Protein AF-A0A842YCQ8-F1 (afdb_monomer)

Mean predicted aligned error: 15.1 Å

Sequence (128 aa):
AYSNLGVDILLITNQKLTVYKIAERLAKPVERVLEVVTWCANKGIVDVECPDVQDHEQKELIEMPLFEGKIDKVKKQHQAVLELCDGTRSLQQIANVLGIPYFEALQCTIPYRGKTLQFIRTVKITRG

Nearest PDB structures (foldseek):
  7t3a-assembly1_B  TM=6.287E-01  e=2.497E-01  Homo sapiens
  5ffx-assembly1_A  TM=8.622E-01  e=2.315E+00  Staphylococcus aureus
  3qpt-assembly1_A-2  TM=7.226E-01  e=2.611E+00  Salmonella enterica subsp. enterica serovar Typhimurium
  8rdn-assembly2_D  TM=6.806E-01  e=1.713E+00  Xenorhabdus doucetiae FRM16 = DSM 17909
  2dbb-assembly1_B  TM=2.934E-01  e=8.974E-02  Pyrococcus horikoshii OT3

Secondary structure (DSSP, 8-state):
--HHHHHHHHHH--TT--HHHHHHHHT--HHHHHHHHHHHHHTTS-----TTTS-----EEEEEEEE-S-GGGS-HHHHHHHHT-BSSS-HHHHHHHHT--HHHHHHHHGGGBTTTEEEEEEEE----

Structure (mmCIF, N/CA/C/O backbone):
data_AF-A0A842YCQ8-F1
#
_entry.id   AF-A0A842YCQ8-F1
#
loop_
_atom_site.group_PDB
_atom_site.id
_atom_site.type_symbol
_atom_site.label_atom_id
_atom_site.label_alt_id
_atom_site.label_comp_id
_atom_site.label_asym_id
_atom_site.label_entity_id
_atom_site.label_seq_id
_atom_site.pdbx_PDB_ins_code
_atom_site.Cartn_x
_atom_site.Cartn_y
_atom_site.Cartn_z
_atom_site.occupancy
_atom_site.B_iso_or_equiv
_atom_site.auth_seq_id
_atom_site.auth_comp_id
_atom_site.auth_asym_id
_atom_site.auth_atom_id
_atom_site.pdbx_PDB_model_num
ATOM 1 N N . ALA A 1 1 ? 18.933 -6.347 -44.721 1.00 47.50 1 ALA A N 1
ATOM 2 C CA . ALA A 1 1 ? 19.961 -7.355 -44.388 1.00 47.50 1 ALA A CA 1
ATOM 3 C C . ALA A 1 1 ? 20.473 -7.083 -42.974 1.00 47.50 1 ALA A C 1
ATOM 5 O O . ALA A 1 1 ? 21.235 -6.147 -42.779 1.00 47.50 1 ALA A O 1
ATOM 6 N N . TYR A 1 2 ? 19.978 -7.834 -41.987 1.00 52.59 2 TYR A N 1
ATOM 7 C CA . TYR A 1 2 ? 20.338 -7.697 -40.564 1.00 52.59 2 TYR A CA 1
ATOM 8 C C . TYR A 1 2 ? 21.387 -8.733 -40.114 1.00 52.59 2 TYR A C 1
ATOM 10 O O . TYR A 1 2 ? 21.700 -8.806 -38.932 1.00 52.59 2 TYR A O 1
ATOM 18 N N . SER A 1 3 ? 21.925 -9.540 -41.042 1.00 56.62 3 SER A N 1
ATOM 19 C CA . SER A 1 3 ? 22.667 -10.771 -40.726 1.00 56.62 3 SER A CA 1
ATOM 20 C C . SER A 1 3 ? 23.901 -10.533 -39.865 1.00 56.62 3 SER A C 1
ATOM 22 O O . SER A 1 3 ? 24.104 -11.260 -38.904 1.00 56.62 3 SER A O 1
ATOM 24 N N . ASN A 1 4 ? 24.695 -9.502 -40.163 1.00 62.16 4 ASN A N 1
ATOM 25 C CA . ASN A 1 4 ? 25.957 -9.293 -39.450 1.00 62.16 4 ASN A CA 1
ATOM 26 C C . ASN A 1 4 ? 25.713 -8.596 -38.106 1.00 62.16 4 ASN A C 1
ATOM 28 O O . ASN A 1 4 ? 26.187 -9.062 -37.082 1.00 62.16 4 ASN A O 1
ATOM 32 N N . LEU A 1 5 ? 24.865 -7.559 -38.086 1.00 64.62 5 LEU A N 1
ATOM 33 C CA . LEU A 1 5 ? 24.552 -6.819 -36.861 1.00 64.62 5 LEU A CA 1
ATOM 34 C C . LEU A 1 5 ? 23.832 -7.687 -35.817 1.00 64.62 5 LEU A C 1
ATOM 36 O O . LEU A 1 5 ? 24.121 -7.573 -34.632 1.00 64.62 5 LEU A O 1
ATOM 40 N N . GLY A 1 6 ? 22.914 -8.558 -36.249 1.00 60.94 6 GLY A N 1
ATOM 41 C CA . GLY A 1 6 ? 22.244 -9.497 -35.350 1.00 60.94 6 GLY A CA 1
ATOM 42 C C . GLY A 1 6 ? 23.225 -10.476 -34.709 1.00 60.94 6 GLY A C 1
ATOM 43 O O . GLY A 1 6 ? 23.181 -10.673 -33.501 1.00 60.94 6 GLY A O 1
ATOM 44 N N . VAL A 1 7 ? 24.154 -11.033 -35.493 1.00 60.19 7 VAL A N 1
ATOM 45 C CA . VAL A 1 7 ? 25.193 -11.944 -34.985 1.00 60.19 7 VAL A CA 1
ATOM 46 C C . VAL A 1 7 ? 26.150 -11.220 -34.035 1.00 60.19 7 VAL A C 1
ATOM 48 O O . VAL A 1 7 ? 26.434 -11.740 -32.960 1.00 60.19 7 VAL A O 1
ATOM 51 N N . ASP A 1 8 ? 26.579 -10.003 -34.368 1.00 62.47 8 ASP A N 1
ATOM 52 C CA . ASP A 1 8 ? 27.476 -9.209 -33.520 1.00 62.47 8 ASP A CA 1
ATOM 53 C C . ASP A 1 8 ? 26.826 -8.855 -32.170 1.00 62.47 8 ASP A C 1
ATOM 55 O O . ASP A 1 8 ? 27.474 -8.908 -31.122 1.00 62.47 8 ASP A O 1
ATOM 59 N N . ILE A 1 9 ? 25.523 -8.552 -32.173 1.00 64.19 9 ILE A N 1
ATOM 60 C CA . ILE A 1 9 ? 24.747 -8.332 -30.947 1.00 64.19 9 ILE A CA 1
ATOM 61 C C . ILE A 1 9 ? 24.679 -9.623 -30.132 1.00 64.19 9 ILE A C 1
ATOM 63 O O . ILE A 1 9 ? 24.975 -9.590 -28.939 1.00 64.19 9 ILE A O 1
ATOM 67 N N . LEU A 1 10 ? 24.362 -10.765 -30.747 1.00 64.12 10 LEU A N 1
ATOM 68 C CA . LEU A 1 10 ? 24.293 -12.055 -30.047 1.00 64.12 10 LEU A CA 1
ATOM 69 C C . LEU A 1 10 ? 25.635 -12.468 -29.424 1.00 64.12 10 LEU A C 1
ATOM 71 O O . LEU A 1 10 ? 25.650 -13.001 -28.320 1.00 64.12 10 LEU A O 1
ATOM 75 N N . LEU A 1 11 ? 26.759 -12.180 -30.087 1.00 60.72 11 LEU A N 1
ATOM 76 C CA . LEU A 1 11 ? 28.100 -12.499 -29.583 1.00 60.72 11 LEU A CA 1
ATOM 77 C C . LEU A 1 11 ? 28.530 -11.622 -28.398 1.00 60.72 11 LEU A C 1
ATOM 79 O O . LEU A 1 11 ? 29.356 -12.043 -27.588 1.00 60.72 11 LEU A O 1
ATOM 83 N N . ILE A 1 12 ? 27.993 -10.404 -28.294 1.00 64.94 12 ILE A N 1
ATOM 84 C CA . ILE A 1 12 ? 28.343 -9.453 -27.230 1.00 64.94 12 ILE A CA 1
ATOM 85 C C . ILE A 1 12 ? 27.328 -9.480 -26.084 1.00 64.94 12 ILE A C 1
ATOM 87 O O . ILE A 1 12 ? 27.685 -9.130 -24.959 1.00 64.94 12 ILE A O 1
ATOM 91 N N . THR A 1 13 ? 26.089 -9.908 -26.334 1.00 63.78 13 THR A N 1
ATOM 92 C CA . THR A 1 13 ? 25.011 -9.918 -25.338 1.00 63.78 13 THR A CA 1
ATOM 93 C C . THR A 1 13 ? 25.308 -10.936 -24.239 1.00 63.78 13 THR A C 1
ATOM 95 O O . THR A 1 13 ? 25.055 -12.129 -24.354 1.00 63.78 13 THR A O 1
ATOM 98 N N . ASN A 1 14 ? 25.861 -10.437 -23.140 1.00 58.22 14 ASN A N 1
ATOM 99 C CA . ASN A 1 14 ? 25.951 -11.120 -21.858 1.00 58.22 14 ASN A CA 1
ATOM 100 C C . ASN A 1 14 ? 24.935 -10.454 -20.918 1.00 58.22 14 ASN A C 1
ATOM 102 O O . ASN A 1 14 ? 24.703 -9.250 -21.048 1.00 58.22 14 ASN A O 1
ATOM 106 N N . GLN A 1 15 ? 24.403 -11.188 -19.936 1.00 53.25 15 GLN A N 1
ATOM 107 C CA . GLN A 1 15 ? 23.360 -10.784 -18.970 1.00 53.25 15 GLN A CA 1
ATOM 108 C C . GLN A 1 15 ? 23.644 -9.487 -18.171 1.00 53.25 15 GLN A C 1
ATOM 110 O O . GLN A 1 15 ? 22.869 -9.106 -17.304 1.00 53.25 15 GLN A O 1
ATOM 115 N N . LYS A 1 16 ? 24.770 -8.803 -18.409 1.00 57.97 16 LYS A N 1
ATOM 116 C CA . LYS A 1 16 ? 25.205 -7.581 -17.713 1.00 57.97 16 LYS A CA 1
ATOM 117 C C . LYS A 1 16 ? 25.367 -6.357 -18.621 1.00 57.97 16 LYS A C 1
ATOM 119 O O . LYS A 1 16 ? 25.805 -5.308 -18.140 1.00 57.97 16 LYS A O 1
ATOM 124 N N . LEU A 1 17 ? 25.111 -6.472 -19.925 1.00 65.25 17 LEU A N 1
ATOM 125 C CA . LEU A 1 17 ? 25.284 -5.359 -20.861 1.00 65.25 17 LEU A CA 1
ATOM 126 C C . LEU A 1 17 ? 23.938 -4.757 -21.250 1.00 65.25 17 LEU A C 1
ATOM 128 O O . LEU A 1 17 ? 23.076 -5.425 -21.803 1.00 65.25 17 LEU A O 1
ATOM 132 N N . THR A 1 18 ? 23.798 -3.463 -20.984 1.00 69.31 18 THR A N 1
ATOM 133 C CA . THR A 1 18 ? 22.654 -2.669 -21.426 1.00 69.31 18 THR A CA 1
ATOM 134 C C . THR A 1 18 ? 22.751 -2.370 -22.923 1.00 69.31 18 THR A C 1
ATOM 136 O O . THR A 1 18 ? 23.849 -2.331 -23.485 1.00 69.31 18 THR A O 1
ATOM 139 N N . VAL A 1 19 ? 21.610 -2.077 -23.557 1.00 71.19 19 VAL A N 1
ATOM 140 C CA . VAL A 1 19 ? 21.516 -1.700 -24.985 1.00 71.19 19 VAL A CA 1
ATOM 141 C C . VAL A 1 19 ? 22.513 -0.590 -25.351 1.00 71.19 19 VAL A C 1
ATOM 143 O O . VAL A 1 19 ? 23.191 -0.673 -26.372 1.00 71.19 19 VAL A O 1
ATOM 146 N N . TYR A 1 20 ? 22.697 0.396 -24.469 1.00 74.50 20 TYR A N 1
ATOM 147 C CA . TYR A 1 20 ? 23.657 1.491 -24.644 1.00 74.50 20 TYR A CA 1
ATOM 148 C C . TYR A 1 20 ? 25.116 1.017 -24.719 1.00 74.50 20 TYR A C 1
ATOM 150 O O . TYR A 1 20 ? 25.863 1.457 -25.590 1.00 74.50 20 TYR A O 1
ATOM 158 N N . LYS A 1 21 ? 25.522 0.076 -23.855 1.00 73.88 21 LYS A N 1
ATOM 159 C CA . LYS A 1 21 ? 26.883 -0.492 -23.865 1.00 73.88 21 LYS A CA 1
ATOM 160 C C . LYS A 1 21 ? 27.124 -1.382 -25.084 1.00 73.88 21 LYS A C 1
ATOM 162 O O . LYS A 1 21 ? 28.253 -1.481 -25.559 1.00 73.88 21 LYS A O 1
ATOM 167 N N . ILE A 1 22 ? 26.081 -2.043 -25.585 1.00 75.12 22 ILE A N 1
ATOM 168 C CA . ILE A 1 22 ? 26.149 -2.829 -26.823 1.00 75.12 22 ILE A CA 1
ATOM 169 C C . ILE A 1 22 ? 26.334 -1.888 -28.021 1.00 75.12 22 ILE A C 1
ATOM 171 O O . ILE A 1 22 ? 27.224 -2.115 -28.838 1.00 75.12 22 ILE A O 1
ATOM 175 N N . ALA A 1 23 ? 25.566 -0.798 -28.090 1.00 78.00 23 ALA A N 1
ATOM 176 C CA . ALA A 1 23 ? 25.694 0.221 -29.132 1.00 78.00 23 ALA A CA 1
ATOM 177 C C . ALA A 1 23 ? 27.078 0.884 -29.154 1.00 78.00 23 ALA A C 1
ATOM 179 O O . ALA A 1 23 ? 27.674 1.019 -30.225 1.00 78.00 23 ALA A O 1
ATOM 180 N N . GLU A 1 24 ? 27.624 1.199 -27.977 1.00 77.50 24 GLU A N 1
ATOM 181 C CA . GLU A 1 24 ? 28.982 1.726 -27.819 1.00 77.50 24 GLU A CA 1
ATOM 182 C C . GLU A 1 24 ? 30.040 0.744 -28.347 1.00 77.50 24 GLU A C 1
ATOM 184 O O . GLU A 1 24 ? 30.887 1.118 -29.157 1.00 77.50 24 GLU A O 1
ATOM 189 N N . ARG A 1 25 ? 29.960 -0.538 -27.965 1.00 79.31 25 ARG A N 1
ATOM 190 C CA . ARG A 1 25 ? 30.920 -1.569 -28.406 1.00 79.31 25 ARG A CA 1
ATOM 191 C C . ARG A 1 25 ? 30.836 -1.890 -29.892 1.00 79.31 25 ARG A C 1
ATOM 193 O O . ARG A 1 25 ? 31.853 -2.202 -30.503 1.00 79.31 25 ARG A O 1
ATOM 200 N N . LEU A 1 26 ? 29.636 -1.835 -30.460 1.00 77.69 26 LEU A N 1
ATOM 201 C CA . LEU A 1 26 ? 29.407 -2.087 -31.881 1.00 77.69 26 LEU A CA 1
ATOM 202 C C . LEU A 1 26 ? 29.629 -0.841 -32.748 1.00 77.69 26 LEU A C 1
ATOM 204 O O . LEU A 1 26 ? 29.555 -0.940 -33.977 1.00 77.69 26 LEU A O 1
ATOM 208 N N . ALA A 1 27 ? 29.885 0.319 -32.129 1.00 80.00 27 ALA A N 1
ATOM 209 C CA . ALA A 1 27 ? 29.950 1.619 -32.789 1.00 80.00 27 ALA A CA 1
ATOM 210 C C . ALA A 1 27 ? 28.743 1.844 -33.723 1.00 80.00 27 ALA A C 1
ATOM 212 O O . ALA A 1 27 ? 28.888 2.213 -34.894 1.00 80.00 27 ALA A O 1
ATOM 213 N N . LYS A 1 28 ? 27.535 1.549 -33.221 1.00 81.25 28 LYS A N 1
ATOM 214 C CA . LYS A 1 28 ? 26.266 1.692 -33.954 1.00 81.25 28 LYS A CA 1
ATOM 215 C C . LYS A 1 28 ? 25.313 2.650 -33.237 1.00 81.25 28 LYS A C 1
ATOM 217 O O . LYS A 1 28 ? 25.404 2.786 -32.021 1.00 81.25 28 LYS A O 1
ATOM 222 N N . PRO A 1 29 ? 24.368 3.270 -33.971 1.00 81.88 29 PRO A N 1
ATOM 223 C CA . PRO A 1 29 ? 23.290 4.043 -33.360 1.00 81.88 29 PRO A CA 1
ATOM 224 C C . PRO A 1 29 ? 22.473 3.189 -32.388 1.00 81.88 29 PRO A C 1
ATOM 226 O O . PRO A 1 29 ? 22.179 2.025 -32.683 1.00 81.88 29 PRO A O 1
ATOM 229 N N . VAL A 1 30 ? 22.101 3.778 -31.251 1.00 76.69 30 VAL A N 1
ATOM 230 C CA . VAL A 1 30 ? 21.365 3.098 -30.175 1.00 76.69 30 VAL A CA 1
ATOM 231 C C . VAL A 1 30 ? 20.019 2.600 -30.682 1.00 76.69 30 VAL A C 1
ATOM 233 O O . VAL A 1 30 ? 19.660 1.461 -30.409 1.00 76.69 30 VAL A O 1
ATOM 236 N N . GLU A 1 31 ? 19.329 3.400 -31.490 1.00 77.44 31 GLU A N 1
ATOM 237 C CA . GLU A 1 31 ? 18.020 3.089 -32.070 1.00 77.44 31 GLU A CA 1
ATOM 238 C C . GLU A 1 31 ? 18.0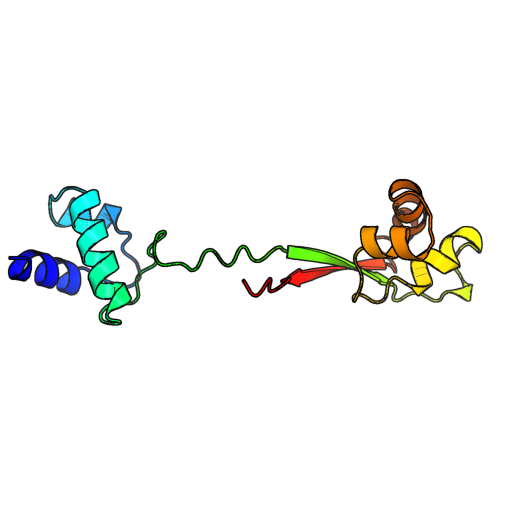88 1.803 -32.899 1.00 77.44 31 GLU A C 1
ATOM 240 O O . GLU A 1 31 ? 17.246 0.917 -32.789 1.00 77.44 31 GLU A O 1
ATOM 245 N N . ARG A 1 32 ? 19.168 1.650 -33.673 1.00 77.06 32 ARG A N 1
ATOM 246 C CA . ARG A 1 32 ? 19.376 0.487 -34.536 1.00 77.06 32 ARG A CA 1
ATOM 247 C C . ARG A 1 32 ? 19.742 -0.772 -33.753 1.00 77.06 32 ARG A C 1
ATOM 249 O O . ARG A 1 32 ? 19.424 -1.875 -34.189 1.00 77.06 32 ARG A O 1
ATOM 256 N N . VAL A 1 33 ? 20.440 -0.627 -32.629 1.00 78.75 33 VAL A N 1
ATOM 257 C CA . VAL A 1 33 ? 20.721 -1.752 -31.725 1.00 78.75 33 VAL A CA 1
ATOM 258 C C . VAL A 1 33 ? 19.462 -2.147 -30.966 1.00 78.75 33 VAL A C 1
ATOM 260 O O . VAL A 1 33 ? 19.191 -3.337 -30.841 1.00 78.75 33 VAL A O 1
ATOM 263 N N . LEU A 1 34 ? 18.672 -1.167 -30.533 1.00 79.38 34 LEU A N 1
ATOM 264 C CA . LEU A 1 34 ? 17.399 -1.368 -29.855 1.00 79.38 34 LEU A CA 1
ATOM 265 C C . LEU A 1 34 ? 16.433 -2.165 -30.738 1.00 79.38 34 LEU A C 1
ATOM 267 O O . LEU A 1 34 ? 16.015 -3.236 -30.320 1.00 79.38 34 LEU A O 1
ATOM 271 N N . GLU A 1 35 ? 16.204 -1.759 -31.991 1.00 80.00 35 GLU A N 1
ATOM 272 C CA . GLU A 1 35 ? 15.360 -2.507 -32.942 1.00 80.00 35 GLU A CA 1
ATOM 273 C C . GLU A 1 35 ? 15.746 -3.993 -33.060 1.00 80.00 35 GLU A C 1
ATOM 275 O O . GLU A 1 35 ? 14.885 -4.878 -33.082 1.00 80.00 35 GLU A O 1
ATOM 280 N N . VAL A 1 36 ? 17.048 -4.283 -33.133 1.00 77.62 36 VAL A N 1
ATOM 281 C CA . VAL A 1 36 ? 17.548 -5.654 -33.303 1.00 77.62 36 VAL A CA 1
ATOM 282 C C . VAL A 1 36 ? 17.455 -6.450 -32.003 1.00 77.62 36 VAL A C 1
ATOM 284 O O . VAL A 1 36 ? 17.054 -7.611 -32.037 1.00 77.62 36 VAL A O 1
ATOM 287 N N . VAL A 1 37 ? 17.774 -5.843 -30.858 1.00 76.81 37 VAL A N 1
ATOM 288 C CA . VAL A 1 37 ? 17.628 -6.478 -29.538 1.00 76.81 37 VAL A CA 1
ATOM 289 C C . VAL A 1 37 ? 16.159 -6.782 -29.251 1.00 76.81 37 VAL A C 1
ATOM 291 O O . VAL A 1 37 ? 15.849 -7.905 -28.860 1.00 76.81 37 VAL A O 1
ATOM 294 N N . THR A 1 38 ? 15.253 -5.842 -29.524 1.00 74.06 38 THR A N 1
ATOM 295 C CA . THR A 1 38 ? 13.799 -6.023 -29.418 1.00 74.06 38 THR A CA 1
ATOM 296 C C . THR A 1 38 ? 13.322 -7.168 -30.311 1.00 74.06 38 THR A C 1
ATOM 298 O O . THR A 1 38 ? 12.567 -8.030 -29.864 1.00 74.06 38 THR A O 1
ATOM 301 N N . TRP A 1 39 ? 13.802 -7.249 -31.558 1.00 78.19 39 TRP A N 1
ATOM 302 C CA . TRP A 1 39 ? 13.483 -8.369 -32.449 1.00 78.19 39 TRP A CA 1
ATOM 303 C C . TRP A 1 39 ? 13.993 -9.716 -31.910 1.00 78.19 39 TRP A C 1
ATOM 305 O O . TRP A 1 39 ? 13.249 -10.699 -31.923 1.00 78.19 39 TRP A O 1
ATOM 315 N N . CYS A 1 40 ? 15.227 -9.770 -31.402 1.00 73.56 40 CYS A N 1
ATOM 316 C CA . CYS A 1 40 ? 15.807 -10.982 -30.817 1.00 73.56 40 CYS A CA 1
ATOM 317 C C . CYS A 1 40 ? 15.071 -11.420 -29.537 1.00 73.56 40 CYS A C 1
ATOM 319 O O . CYS A 1 40 ? 14.828 -12.617 -29.363 1.00 73.56 40 CYS A O 1
ATOM 321 N N . ALA A 1 41 ? 14.686 -10.474 -28.675 1.00 74.12 41 ALA A N 1
ATOM 322 C CA . ALA A 1 41 ? 13.920 -10.728 -27.454 1.00 74.12 41 ALA A CA 1
ATOM 323 C C . ALA A 1 41 ? 12.516 -11.262 -27.781 1.00 74.12 41 ALA A C 1
ATOM 325 O O . ALA A 1 41 ? 12.116 -12.306 -27.271 1.00 74.12 41 ALA A O 1
ATOM 326 N N . ASN A 1 42 ? 11.818 -10.644 -28.742 1.00 72.00 42 ASN A N 1
ATOM 327 C CA . ASN A 1 42 ? 10.504 -11.101 -29.218 1.00 72.00 42 ASN A CA 1
ATOM 328 C C . ASN A 1 42 ? 10.534 -12.501 -29.856 1.00 72.00 42 ASN A C 1
ATOM 330 O O . ASN A 1 42 ? 9.505 -13.167 -29.959 1.00 72.00 42 ASN A O 1
ATOM 334 N N . LYS A 1 43 ? 11.703 -12.956 -30.319 1.00 75.06 43 LYS A N 1
ATOM 335 C CA . LYS A 1 43 ? 11.917 -14.311 -30.847 1.00 75.06 43 LYS A CA 1
ATOM 336 C C . LYS A 1 43 ? 12.416 -15.303 -29.790 1.00 75.06 43 LYS A C 1
ATOM 338 O O . LYS A 1 43 ? 12.639 -16.460 -30.138 1.00 75.06 43 LYS A O 1
ATOM 343 N N . GLY A 1 44 ? 12.593 -14.872 -28.538 1.00 64.94 44 GLY A N 1
ATOM 344 C CA . GLY A 1 44 ? 13.118 -15.697 -27.447 1.00 64.94 44 GLY A CA 1
ATOM 345 C C . GLY A 1 44 ? 14.579 -16.117 -27.639 1.00 64.94 44 GLY A C 1
ATOM 346 O O . GLY A 1 44 ? 15.004 -17.120 -27.075 1.00 64.94 44 GLY A O 1
ATOM 347 N N . ILE A 1 45 ? 15.336 -15.394 -28.473 1.00 70.25 45 ILE A N 1
ATOM 348 C CA . ILE A 1 45 ? 16.738 -15.710 -28.795 1.00 70.25 45 ILE A CA 1
ATOM 349 C C . ILE A 1 45 ? 17.676 -15.141 -27.721 1.00 70.25 45 ILE A C 1
ATOM 351 O O . ILE A 1 45 ? 18.728 -15.716 -27.450 1.00 70.25 45 ILE A O 1
ATOM 355 N N . VAL A 1 46 ? 17.297 -14.018 -27.107 1.00 67.50 46 VAL A N 1
ATOM 356 C CA . VAL A 1 46 ? 18.047 -13.366 -26.028 1.00 67.50 46 VAL A CA 1
ATOM 357 C C . VAL A 1 46 ? 17.123 -13.002 -24.879 1.00 67.50 46 VAL A C 1
ATOM 359 O O . VAL A 1 46 ? 16.001 -12.556 -25.101 1.00 67.50 46 VAL A O 1
ATOM 362 N N . ASP A 1 47 ? 17.635 -13.156 -23.662 1.00 60.09 47 ASP A N 1
ATOM 363 C CA . ASP A 1 47 ? 17.026 -12.625 -22.448 1.00 60.09 47 ASP A CA 1
ATOM 364 C C . ASP A 1 47 ? 17.756 -11.326 -22.087 1.00 60.09 47 ASP A C 1
ATOM 366 O O . ASP A 1 47 ? 18.918 -11.337 -21.668 1.00 60.09 47 ASP A O 1
ATOM 370 N N . VAL A 1 48 ? 17.121 -10.195 -22.389 1.00 62.69 48 VAL A N 1
ATOM 371 C CA . VAL A 1 48 ? 17.685 -8.853 -22.213 1.00 62.69 48 VAL A CA 1
ATOM 372 C C . VAL A 1 48 ? 16.635 -7.986 -21.544 1.00 62.69 48 VAL A C 1
ATOM 374 O O . VAL A 1 48 ? 15.480 -7.971 -21.966 1.00 62.69 48 VAL A O 1
ATOM 377 N N . GLU A 1 49 ? 17.052 -7.206 -20.547 1.00 53.25 49 GLU A N 1
ATOM 378 C CA . GLU A 1 49 ? 16.237 -6.133 -19.979 1.00 53.25 49 GLU A CA 1
ATOM 379 C C . GLU A 1 49 ? 16.023 -5.039 -21.043 1.00 53.25 49 GLU A C 1
ATOM 381 O O . GLU A 1 49 ? 16.803 -4.092 -21.167 1.00 53.25 49 GLU A O 1
ATOM 386 N N . CYS A 1 50 ? 14.992 -5.209 -21.873 1.00 53.78 50 CYS A N 1
ATOM 387 C CA . CYS A 1 50 ? 14.580 -4.242 -22.883 1.00 53.78 50 CYS A CA 1
ATOM 388 C C . CYS A 1 50 ? 13.380 -3.436 -22.351 1.00 53.78 50 CYS A C 1
ATOM 390 O O . CYS A 1 50 ? 12.336 -4.035 -22.088 1.00 53.78 50 CYS A O 1
ATOM 392 N N . PRO A 1 51 ? 13.497 -2.101 -22.205 1.00 53.34 51 PRO A N 1
ATOM 393 C CA . PRO A 1 51 ? 12.418 -1.254 -21.692 1.00 53.34 51 PRO A CA 1
ATOM 394 C C . PRO A 1 51 ? 11.114 -1.351 -22.496 1.00 53.34 51 PRO A C 1
ATOM 396 O O . PRO A 1 51 ? 10.047 -1.198 -21.918 1.00 53.34 51 PRO A O 1
ATOM 399 N N . ASP A 1 52 ? 11.206 -1.639 -23.801 1.00 52.88 52 ASP A N 1
ATOM 400 C CA . ASP A 1 52 ? 10.066 -1.641 -24.731 1.00 52.88 52 ASP A CA 1
ATOM 401 C C . ASP A 1 52 ? 9.349 -3.001 -24.847 1.00 52.88 52 ASP A C 1
ATOM 403 O O . ASP A 1 52 ? 8.288 -3.086 -25.462 1.00 52.88 52 ASP A O 1
ATOM 407 N N . VAL A 1 53 ? 9.930 -4.075 -24.292 1.00 50.19 53 VAL A N 1
ATOM 408 C CA . VAL A 1 53 ? 9.356 -5.444 -24.292 1.00 50.19 53 VAL A CA 1
ATOM 409 C C . VAL A 1 53 ? 8.917 -5.866 -22.890 1.00 50.19 53 VAL A C 1
ATOM 411 O O . VAL A 1 53 ? 8.258 -6.888 -22.716 1.00 50.19 53 VAL A O 1
ATOM 414 N N . GLN A 1 54 ? 9.248 -5.078 -21.865 1.00 49.12 54 GLN A N 1
ATOM 415 C CA . GLN A 1 54 ? 8.609 -5.246 -20.573 1.00 49.12 54 GLN A CA 1
ATOM 416 C C . GLN A 1 54 ? 7.151 -4.846 -20.735 1.00 49.12 54 GLN A C 1
ATOM 418 O O . GLN A 1 54 ? 6.854 -3.669 -20.924 1.00 49.12 54 GLN A O 1
ATOM 423 N N . ASP A 1 55 ? 6.257 -5.836 -20.658 1.00 44.38 55 ASP A N 1
ATOM 424 C CA . ASP A 1 55 ? 4.846 -5.610 -20.388 1.00 44.38 55 ASP A CA 1
ATOM 425 C C . ASP A 1 55 ? 4.754 -4.504 -19.337 1.00 44.38 55 ASP A C 1
ATOM 427 O O . ASP A 1 55 ? 5.084 -4.699 -18.161 1.00 44.38 55 ASP A O 1
ATOM 431 N N . HIS A 1 56 ? 4.298 -3.324 -19.753 1.00 46.72 56 HIS A N 1
ATOM 432 C CA . HIS A 1 56 ? 3.790 -2.318 -18.841 1.00 46.72 56 HIS A CA 1
ATOM 433 C C . HIS A 1 56 ? 2.458 -2.824 -18.270 1.00 46.72 56 HIS A C 1
ATOM 435 O O . HIS A 1 56 ? 1.460 -2.104 -18.283 1.00 46.72 56 HIS A O 1
ATOM 441 N N . GLU A 1 57 ? 2.417 -4.048 -17.732 1.00 49.91 57 GLU A N 1
ATOM 442 C CA . GLU A 1 57 ? 1.522 -4.323 -16.628 1.00 49.91 57 GLU A CA 1
ATOM 443 C C . GLU A 1 57 ? 1.943 -3.323 -15.555 1.00 49.91 57 GLU A C 1
ATOM 445 O O . GLU A 1 57 ? 2.885 -3.546 -14.791 1.00 49.91 57 GLU A O 1
ATOM 450 N N . GLN A 1 58 ? 1.296 -2.157 -15.563 1.00 50.19 58 GLN A N 1
ATOM 451 C CA . GLN A 1 58 ? 1.335 -1.202 -14.477 1.00 50.19 58 GLN A CA 1
ATOM 452 C C . GLN A 1 58 ? 0.800 -1.961 -13.268 1.00 50.19 58 GLN A C 1
ATOM 454 O O . GLN A 1 58 ? -0.401 -2.004 -13.009 1.00 50.19 58 GLN A O 1
ATOM 459 N N . LYS A 1 59 ? 1.707 -2.650 -12.575 1.00 54.62 59 LYS A N 1
ATOM 460 C CA . LYS A 1 59 ? 1.454 -3.335 -11.320 1.00 54.62 59 LYS A CA 1
ATOM 461 C C . LYS A 1 59 ? 1.172 -2.237 -10.317 1.00 54.62 59 LYS A C 1
ATOM 463 O O . LYS A 1 59 ? 2.077 -1.711 -9.673 1.00 54.62 59 LYS A O 1
ATOM 468 N N . GLU A 1 60 ? -0.091 -1.840 -10.259 1.00 64.00 60 GLU A N 1
ATOM 469 C CA . GLU A 1 60 ? -0.575 -0.846 -9.324 1.00 64.00 60 GLU A CA 1
ATOM 470 C C . GLU A 1 60 ? -0.432 -1.467 -7.929 1.00 64.00 60 GLU A C 1
ATOM 472 O O . GLU A 1 60 ? -1.141 -2.405 -7.554 1.00 64.00 60 GLU A O 1
ATOM 477 N N . LEU A 1 61 ? 0.591 -1.021 -7.199 1.00 70.88 61 LEU A N 1
ATOM 478 C CA . LEU A 1 61 ? 0.828 -1.428 -5.821 1.00 70.88 61 LEU A CA 1
ATOM 479 C C . LEU A 1 61 ? -0.193 -0.704 -4.950 1.00 70.88 61 LEU A C 1
ATOM 481 O O . LEU A 1 61 ? -0.100 0.507 -4.756 1.00 70.88 61 LEU A O 1
ATOM 485 N N . ILE A 1 62 ? -1.162 -1.447 -4.424 1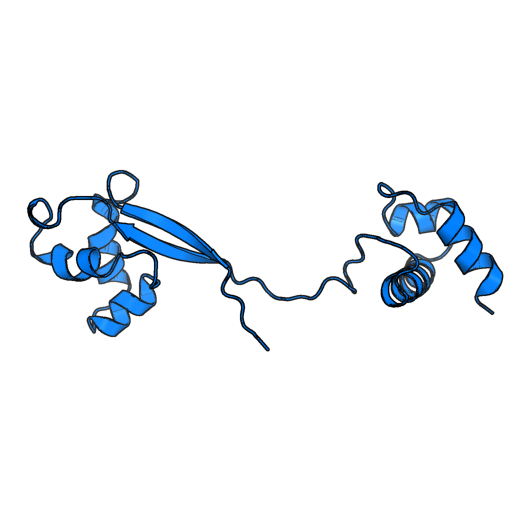.00 82.25 62 ILE A N 1
ATOM 486 C CA . ILE A 1 62 ? -2.187 -0.905 -3.536 1.00 82.25 62 ILE A CA 1
ATOM 487 C C . ILE A 1 62 ? -1.858 -1.299 -2.103 1.00 82.25 62 ILE A C 1
ATOM 489 O O . ILE A 1 62 ? -1.551 -2.455 -1.811 1.00 82.25 62 ILE A O 1
ATOM 493 N N . GLU A 1 63 ? -1.928 -0.321 -1.204 1.00 87.12 63 GLU A N 1
ATOM 494 C CA . GLU A 1 63 ? -1.793 -0.542 0.231 1.00 87.12 63 GLU A CA 1
ATOM 495 C C . GLU A 1 63 ? -3.159 -0.888 0.845 1.00 87.12 63 GLU A C 1
ATOM 497 O O . GLU A 1 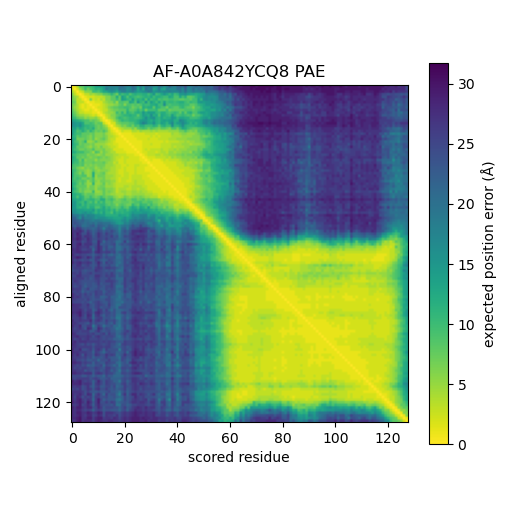63 ? -4.105 -0.095 0.786 1.00 87.12 63 GLU A O 1
ATOM 502 N N . MET A 1 64 ? -3.247 -2.071 1.454 1.00 92.12 64 MET A N 1
ATOM 503 C CA . MET A 1 64 ? -4.433 -2.560 2.155 1.00 92.12 64 MET A CA 1
ATOM 504 C C . MET A 1 64 ? -4.175 -2.572 3.669 1.00 92.12 64 MET A C 1
ATOM 506 O O . MET A 1 64 ? -3.190 -3.170 4.109 1.00 92.12 64 MET A O 1
ATOM 510 N N . PRO A 1 65 ? -5.004 -1.914 4.496 1.00 93.50 65 PRO A N 1
ATOM 511 C CA . PRO A 1 65 ? -4.877 -1.991 5.945 1.00 93.50 65 PRO A CA 1
ATOM 512 C C . PRO A 1 65 ? -5.269 -3.377 6.485 1.00 93.50 65 PRO A C 1
ATOM 514 O O . PRO A 1 65 ? -6.333 -3.900 6.161 1.00 93.50 65 PRO A O 1
ATOM 517 N N . LEU A 1 66 ? -4.430 -3.928 7.361 1.00 94.56 66 LEU A N 1
ATOM 518 C CA . LEU A 1 66 ? -4.634 -5.164 8.115 1.00 94.56 66 LEU A CA 1
ATOM 519 C C . LEU A 1 66 ? -4.514 -4.871 9.615 1.00 94.56 66 LEU A C 1
ATOM 521 O O . LEU A 1 66 ? -3.465 -4.417 10.081 1.00 94.56 66 LEU A O 1
ATOM 525 N N . PHE A 1 67 ? -5.580 -5.112 10.371 1.00 95.75 67 PHE A N 1
ATOM 526 C CA . PHE A 1 67 ? -5.626 -4.936 11.817 1.00 95.75 67 PHE A CA 1
ATOM 527 C C . PHE A 1 67 ? -5.488 -6.285 12.530 1.00 95.75 67 PHE A C 1
ATOM 529 O O . PHE A 1 67 ? -6.328 -7.165 12.394 1.00 95.75 67 PHE A O 1
ATOM 536 N N . GLU A 1 68 ? -4.444 -6.423 13.341 1.00 92.94 68 GLU A N 1
ATOM 537 C CA . GLU A 1 68 ? -4.110 -7.643 14.096 1.00 92.94 68 GLU A CA 1
ATOM 538 C C . GLU A 1 68 ? -4.379 -7.485 15.606 1.00 92.94 68 GLU A C 1
ATOM 540 O O . GLU A 1 68 ? -4.048 -8.344 16.425 1.00 92.94 68 GLU A O 1
ATOM 545 N N . GLY A 1 69 ? -4.949 -6.347 16.011 1.00 90.69 69 GLY A N 1
ATOM 546 C CA . GLY A 1 69 ? -5.293 -6.067 17.401 1.00 90.69 69 GLY A CA 1
ATOM 547 C C . GLY A 1 69 ? -6.622 -6.688 17.841 1.00 90.69 69 GLY A C 1
ATOM 548 O O . GLY A 1 69 ? -7.359 -7.294 17.072 1.00 90.69 69 GLY A O 1
ATOM 549 N N . LYS A 1 70 ? -6.976 -6.475 19.114 1.00 92.00 70 LYS A N 1
ATOM 550 C CA . LYS A 1 70 ? -8.300 -6.837 19.649 1.00 92.00 70 LYS A CA 1
ATOM 551 C C . LYS A 1 70 ? -9.267 -5.663 19.498 1.00 92.00 70 LYS A C 1
ATOM 553 O O . LYS A 1 70 ? -9.018 -4.611 20.090 1.00 92.00 70 LYS A O 1
ATOM 558 N N . ILE A 1 71 ? -10.372 -5.857 18.776 1.00 91.06 71 ILE A N 1
ATOM 559 C CA . ILE A 1 71 ? -11.405 -4.830 18.532 1.00 91.06 71 ILE A CA 1
ATOM 560 C C . ILE A 1 71 ? -12.019 -4.304 19.842 1.00 91.06 71 ILE A C 1
ATOM 562 O O . ILE A 1 71 ? -12.271 -3.108 19.976 1.00 91.06 71 ILE A O 1
ATOM 566 N N . ASP A 1 72 ? -12.134 -5.139 20.875 1.00 89.50 72 ASP A N 1
ATOM 567 C CA . ASP A 1 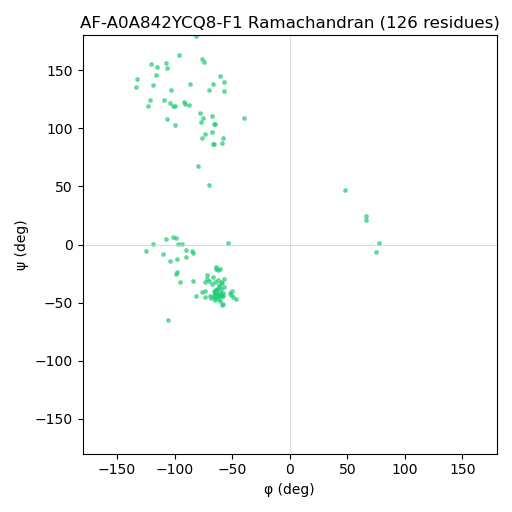72 ? -12.668 -4.728 22.186 1.00 89.50 72 ASP A CA 1
ATOM 568 C C . ASP 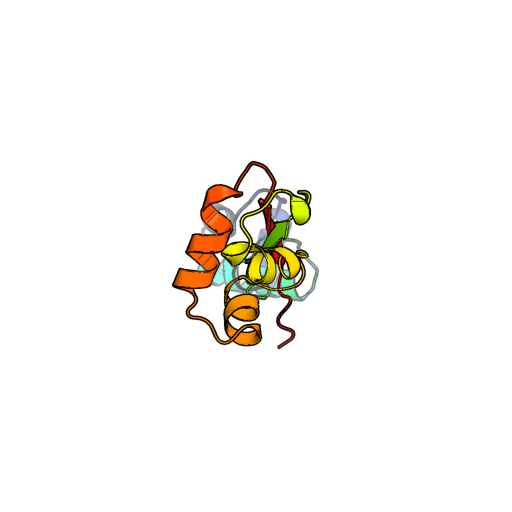A 1 72 ? -11.804 -3.676 22.903 1.00 89.50 72 ASP A C 1
ATOM 570 O O . ASP A 1 72 ? -12.263 -3.001 23.823 1.00 89.50 72 ASP A O 1
ATOM 574 N N . LYS A 1 73 ? -10.532 -3.537 22.503 1.00 89.12 73 LYS A N 1
ATOM 575 C CA . LYS A 1 73 ? -9.578 -2.579 23.085 1.00 89.12 73 LYS A CA 1
ATOM 576 C C . LYS A 1 73 ? -9.467 -1.277 22.290 1.00 89.12 73 LYS A C 1
ATOM 578 O O . LYS A 1 73 ? -8.671 -0.410 22.657 1.00 89.12 73 LYS A O 1
ATOM 583 N N . VAL A 1 74 ? -10.213 -1.133 21.197 1.00 92.50 74 VAL A N 1
ATOM 584 C CA . VAL A 1 74 ? -10.187 0.074 20.363 1.00 92.50 74 VAL A CA 1
ATOM 585 C C . VAL A 1 74 ? -11.322 1.024 20.747 1.00 92.50 74 VAL A C 1
ATOM 587 O O . VAL A 1 74 ? -12.275 0.648 21.428 1.00 92.50 74 VAL A O 1
ATOM 590 N N . LYS A 1 75 ? -11.228 2.294 20.337 1.00 92.75 75 LYS A N 1
ATOM 591 C CA . LYS A 1 75 ? -12.310 3.254 20.589 1.00 92.75 75 LYS A CA 1
ATOM 592 C C . LYS A 1 75 ? -13.538 2.833 19.782 1.00 92.75 75 LYS A C 1
ATOM 594 O O . LYS A 1 75 ? -13.388 2.527 18.605 1.00 92.75 75 LYS A O 1
ATOM 599 N N . LYS A 1 76 ? -14.738 2.910 20.371 1.00 92.00 76 LYS A N 1
ATOM 600 C CA . LYS A 1 76 ? -16.006 2.539 19.705 1.00 92.00 76 LYS A CA 1
ATOM 601 C C . LYS A 1 76 ? -16.166 3.175 18.320 1.00 92.00 76 LYS A C 1
ATOM 603 O O . LYS A 1 76 ? -16.450 2.488 17.354 1.00 92.00 76 LYS A O 1
ATOM 608 N N . GLN A 1 77 ? -15.872 4.469 18.212 1.00 91.44 77 GLN A N 1
ATOM 609 C CA . GLN A 1 77 ? -15.906 5.222 16.951 1.00 91.44 77 GLN A CA 1
ATOM 610 C C . GLN A 1 77 ? -14.945 4.703 15.864 1.00 91.44 77 GLN A C 1
ATOM 612 O O . GLN A 1 77 ? -15.152 4.979 14.695 1.00 91.44 77 GLN A O 1
ATOM 617 N N . HIS A 1 78 ? -13.894 3.960 16.225 1.00 93.94 78 HIS A N 1
ATOM 618 C CA . HIS A 1 78 ? -12.933 3.405 15.268 1.00 93.94 78 HIS A CA 1
ATOM 619 C C . HIS A 1 78 ? -13.230 1.939 14.917 1.00 93.94 78 HIS A C 1
ATOM 621 O O . HIS A 1 78 ? -12.636 1.425 13.972 1.00 93.94 78 HIS A O 1
ATOM 627 N N . GLN A 1 79 ? -14.112 1.260 15.665 1.00 94.69 79 GLN A N 1
ATOM 628 C CA . GLN A 1 79 ? -14.363 -0.181 15.522 1.00 94.69 79 GLN A CA 1
ATOM 629 C C . GLN A 1 79 ? -14.815 -0.536 14.109 1.00 94.69 79 GLN A C 1
ATOM 631 O O . GLN A 1 79 ? -14.161 -1.346 13.467 1.00 94.69 79 GLN A O 1
ATOM 636 N N . ALA A 1 80 ? -15.828 0.160 13.587 1.00 94.81 80 ALA A N 1
ATOM 637 C CA . ALA A 1 80 ? -16.368 -0.103 12.254 1.00 94.81 80 ALA A CA 1
ATOM 638 C C . ALA A 1 80 ? -15.306 -0.014 11.138 1.00 94.81 80 ALA A C 1
ATOM 640 O O . ALA A 1 80 ? -15.320 -0.802 10.198 1.00 94.81 80 ALA A O 1
ATOM 641 N N . VAL A 1 81 ? -14.352 0.920 11.250 1.00 96.06 81 VAL A N 1
AT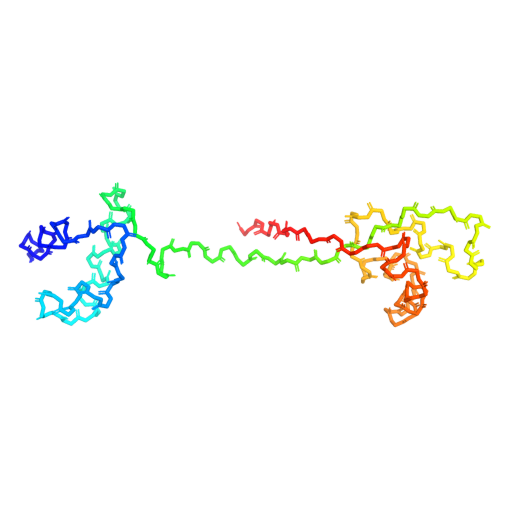OM 642 C CA . VAL A 1 81 ? -13.252 1.052 10.280 1.00 96.06 81 VAL A CA 1
ATOM 643 C C . VAL A 1 81 ? -12.231 -0.073 10.452 1.00 96.06 81 VAL A C 1
ATOM 645 O O . VAL A 1 81 ? -11.798 -0.664 9.465 1.00 96.06 81 VAL A O 1
ATOM 648 N N . LEU A 1 82 ? -11.839 -0.382 11.692 1.00 95.75 82 LEU A N 1
ATOM 649 C CA . LEU A 1 82 ? -10.810 -1.386 11.985 1.00 95.75 82 LEU A CA 1
ATOM 650 C C . LEU A 1 82 ? -11.282 -2.822 11.740 1.00 95.75 82 LEU A C 1
ATOM 652 O O . LEU A 1 82 ? -10.469 -3.656 11.360 1.00 95.75 82 LEU A O 1
ATOM 656 N N . GLU A 1 83 ? -12.574 -3.102 11.899 1.00 95.38 83 GLU A N 1
ATOM 657 C CA . GLU A 1 83 ? -13.184 -4.395 11.560 1.00 95.38 83 GLU A CA 1
ATOM 658 C C . GLU A 1 83 ? -13.080 -4.714 10.064 1.00 95.38 83 GLU A C 1
ATOM 660 O O . GLU A 1 83 ? -12.959 -5.876 9.688 1.00 95.38 83 GLU A O 1
ATOM 665 N N . LEU A 1 84 ? -13.084 -3.686 9.210 1.00 95.25 84 LEU A N 1
ATOM 666 C CA . LEU A 1 84 ? -12.938 -3.833 7.761 1.00 95.25 84 LEU A CA 1
ATOM 667 C C . LEU A 1 84 ? -11.477 -3.787 7.289 1.00 95.25 84 LEU A C 1
ATOM 669 O O . LEU A 1 84 ? -11.219 -3.986 6.101 1.00 95.25 84 LEU A O 1
ATOM 673 N N . CYS A 1 85 ? -10.524 -3.535 8.192 1.00 94.62 85 CYS A N 1
ATOM 674 C CA . CYS A 1 85 ? -9.090 -3.592 7.913 1.00 94.62 85 CYS A CA 1
ATOM 675 C C . CYS A 1 85 ? -8.602 -5.051 7.943 1.00 94.62 85 CYS A C 1
ATOM 677 O O . CYS A 1 85 ? -7.855 -5.450 8.833 1.00 94.62 85 CYS A O 1
ATOM 679 N N . ASP A 1 86 ? -9.037 -5.856 6.979 1.00 92.94 86 ASP A N 1
ATOM 680 C CA . ASP A 1 86 ? -8.740 -7.292 6.861 1.00 92.94 86 ASP A CA 1
ATOM 681 C C . ASP A 1 86 ? -7.639 -7.609 5.827 1.00 92.94 86 ASP A C 1
ATOM 683 O O . ASP A 1 86 ? -7.371 -8.771 5.526 1.00 92.94 86 ASP A O 1
ATOM 687 N N . GLY A 1 87 ? -6.997 -6.581 5.262 1.00 90.88 87 GLY A N 1
ATOM 688 C CA . GLY A 1 87 ? -5.993 -6.723 4.207 1.00 90.88 87 GLY A CA 1
ATOM 689 C C . GLY A 1 87 ? -6.562 -6.992 2.809 1.00 90.88 87 GLY A C 1
ATOM 690 O O . GLY A 1 87 ? -5.786 -7.121 1.863 1.00 90.88 87 GLY A O 1
ATOM 691 N N . THR A 1 88 ? -7.887 -7.055 2.638 1.00 90.06 88 THR A N 1
ATOM 692 C CA . THR A 1 88 ? -8.519 -7.309 1.327 1.00 90.06 88 THR A CA 1
ATOM 693 C C . THR A 1 88 ? -9.011 -6.041 0.636 1.00 90.06 88 THR A C 1
ATOM 695 O O . THR A 1 88 ? -9.111 -6.001 -0.593 1.00 90.06 88 THR A O 1
ATOM 698 N N . ARG A 1 89 ? -9.313 -4.997 1.414 1.00 91.31 89 ARG A N 1
ATOM 699 C CA . ARG A 1 89 ? -9.856 -3.722 0.930 1.00 91.31 89 ARG A CA 1
ATOM 700 C C . ARG A 1 89 ? -8.888 -2.587 1.188 1.00 91.31 89 ARG A C 1
ATOM 702 O O . ARG A 1 89 ? -8.239 -2.555 2.228 1.00 91.31 89 ARG A O 1
ATOM 709 N N . SER A 1 90 ? -8.855 -1.612 0.285 1.00 93.06 90 SER A N 1
ATOM 710 C CA . SER A 1 90 ? -8.113 -0.374 0.506 1.00 93.06 90 SER A CA 1
ATOM 711 C C . SER A 1 90 ? -8.879 0.524 1.467 1.00 93.06 90 SER A C 1
ATOM 713 O O . SER A 1 90 ? -10.101 0.426 1.603 1.00 93.06 90 SER A O 1
ATOM 715 N N . LEU A 1 91 ? -8.185 1.468 2.099 1.00 92.94 91 LEU A N 1
ATOM 716 C CA . LEU A 1 91 ? -8.836 2.411 3.007 1.00 92.94 91 LEU A CA 1
ATOM 717 C C . LEU A 1 91 ? -9.931 3.242 2.305 1.00 92.94 91 LEU A C 1
ATOM 719 O O . LEU A 1 91 ? -10.959 3.546 2.904 1.00 92.94 91 LEU A O 1
ATOM 723 N N . GLN A 1 92 ? -9.754 3.535 1.012 1.00 92.69 92 GLN A N 1
ATOM 724 C CA . GLN A 1 92 ? -10.775 4.188 0.189 1.00 92.69 92 GLN A CA 1
ATOM 725 C C . GLN A 1 92 ? -12.018 3.310 0.007 1.00 92.69 92 GLN A C 1
ATOM 727 O O . GLN A 1 92 ? -13.140 3.801 0.092 1.00 92.69 92 GLN A O 1
ATOM 732 N N . GLN A 1 93 ? -11.838 2.009 -0.228 1.00 93.88 93 GLN A N 1
ATOM 733 C CA . GLN A 1 93 ? -12.958 1.073 -0.342 1.00 93.88 93 GLN A CA 1
ATOM 734 C C . GLN A 1 93 ? -13.702 0.934 0.988 1.00 93.88 93 GLN A C 1
ATOM 736 O O . GLN A 1 93 ? -14.928 0.915 0.987 1.00 93.88 93 GLN A O 1
ATOM 741 N N . ILE A 1 94 ? -12.982 0.899 2.112 1.00 95.62 94 ILE A N 1
ATOM 742 C CA . ILE A 1 94 ? -13.578 0.876 3.455 1.00 95.62 94 ILE A CA 1
ATOM 743 C C . ILE A 1 94 ? -14.415 2.139 3.696 1.00 95.62 94 ILE A C 1
ATOM 745 O O . ILE A 1 94 ? -15.564 2.036 4.120 1.00 95.62 94 ILE A O 1
ATOM 749 N N . ALA A 1 95 ? -13.879 3.318 3.362 1.00 94.75 95 ALA A N 1
ATOM 750 C CA . ALA A 1 95 ? -14.601 4.584 3.476 1.00 94.75 95 ALA A CA 1
ATOM 751 C C . ALA A 1 95 ? -15.902 4.576 2.652 1.00 94.75 95 ALA A C 1
ATOM 753 O O . ALA A 1 95 ? -16.963 4.928 3.164 1.00 94.75 95 ALA A O 1
ATOM 754 N N . ASN A 1 96 ? -15.840 4.075 1.413 1.00 96.12 96 ASN A N 1
ATOM 755 C CA . ASN A 1 96 ? -17.010 3.949 0.543 1.00 96.12 96 ASN A CA 1
ATOM 756 C C . ASN A 1 96 ? -18.059 2.971 1.104 1.00 96.12 96 ASN A C 1
ATOM 758 O O . ASN A 1 96 ? -19.249 3.264 1.043 1.00 96.12 96 ASN A O 1
ATOM 762 N N . VAL A 1 97 ? -17.634 1.827 1.658 1.00 95.81 97 VAL A N 1
ATOM 763 C CA . VAL A 1 97 ? -18.535 0.824 2.264 1.00 95.81 97 VAL A CA 1
ATOM 764 C C . VAL A 1 97 ? -19.253 1.389 3.488 1.00 95.81 97 VAL A C 1
ATOM 766 O O . VAL A 1 97 ? -20.437 1.125 3.680 1.00 95.81 97 VAL A O 1
ATOM 769 N N . LEU A 1 98 ? -18.550 2.175 4.302 1.00 94.62 98 LEU A N 1
ATOM 770 C CA . LEU A 1 98 ? -19.102 2.790 5.509 1.00 94.62 98 LEU A CA 1
ATOM 771 C C . LEU A 1 98 ? -19.844 4.108 5.238 1.00 94.62 98 LEU A C 1
ATOM 773 O O . LEU A 1 98 ? -20.463 4.648 6.151 1.00 94.62 98 LEU A O 1
ATOM 777 N N . GLY A 1 99 ? -19.786 4.636 4.012 1.00 95.38 99 GLY A N 1
ATOM 778 C CA . 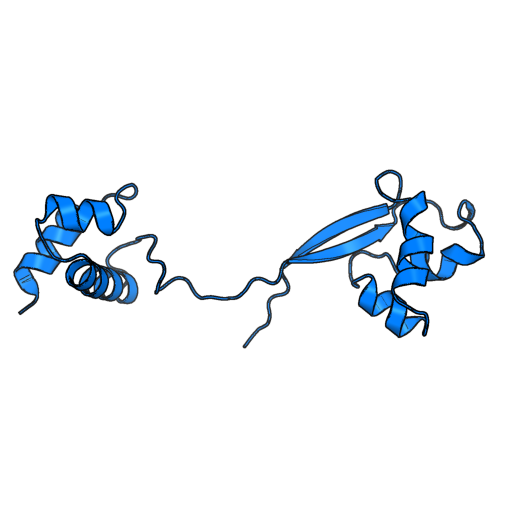GLY A 1 99 ? -20.400 5.915 3.653 1.00 95.38 99 GLY A CA 1
ATOM 779 C C . GLY A 1 99 ? -19.756 7.125 4.339 1.00 95.38 99 GLY A C 1
ATOM 780 O O . GLY A 1 99 ? -20.417 8.149 4.502 1.00 95.38 99 GLY A O 1
ATOM 781 N N . ILE A 1 100 ? -18.488 7.016 4.745 1.00 95.31 100 ILE A N 1
ATOM 782 C CA . ILE A 1 100 ? -17.745 8.083 5.429 1.00 95.31 100 ILE A CA 1
ATOM 783 C C . ILE A 1 100 ? -16.690 8.708 4.503 1.00 95.31 100 ILE A C 1
ATOM 785 O O . ILE A 1 100 ? -16.205 8.053 3.576 1.00 95.31 100 ILE A O 1
ATOM 789 N N . PRO A 1 101 ? -16.269 9.962 4.742 1.00 96.06 101 PRO A N 1
ATOM 790 C CA . PRO A 1 101 ? -15.144 10.557 4.034 1.00 96.06 101 PRO A CA 1
ATOM 791 C C . PRO A 1 101 ? -13.844 9.773 4.254 1.00 96.06 101 PRO A C 1
ATOM 793 O O . PRO A 1 101 ? -13.549 9.315 5.358 1.00 96.06 101 PRO A O 1
ATOM 796 N N . TYR A 1 102 ? -12.992 9.710 3.226 1.00 93.81 102 TYR A N 1
ATOM 797 C CA . TYR A 1 102 ? -11.680 9.052 3.313 1.00 93.81 102 TYR A CA 1
ATOM 798 C C . TYR A 1 102 ? -10.842 9.538 4.506 1.00 93.81 102 TYR A C 1
ATOM 800 O O . TYR A 1 102 ? -10.213 8.746 5.207 1.00 93.81 102 TYR A O 1
ATOM 808 N N . PHE A 1 103 ? -10.852 10.848 4.764 1.00 95.25 103 PHE A N 1
ATOM 809 C CA . PHE A 1 103 ? -10.081 11.436 5.856 1.00 95.25 103 PHE A CA 1
ATOM 810 C C . PHE A 1 103 ? -10.558 10.962 7.237 1.00 95.25 103 PHE A C 1
ATOM 812 O O . PHE A 1 103 ? -9.743 10.792 8.139 1.00 95.25 103 PHE A O 1
ATOM 819 N N . GLU A 1 104 ? -11.851 10.679 7.391 1.00 95.00 104 GLU A N 1
ATOM 820 C CA . GLU A 1 104 ? -12.408 10.128 8.628 1.00 95.00 104 GLU A CA 1
ATOM 821 C C . GLU A 1 104 ? -11.934 8.683 8.851 1.00 95.00 104 GLU A C 1
ATOM 823 O O . GLU A 1 104 ? -11.447 8.343 9.934 1.00 95.00 104 GLU A O 1
ATOM 828 N N . ALA A 1 105 ? -11.948 7.854 7.800 1.00 94.88 105 ALA A N 1
ATOM 829 C CA . ALA A 1 105 ? -11.372 6.506 7.842 1.00 94.88 105 ALA A CA 1
ATOM 830 C C . ALA A 1 105 ? -9.865 6.535 8.182 1.00 94.88 105 ALA A C 1
ATOM 832 O O . ALA A 1 105 ? -9.362 5.710 8.954 1.00 94.88 105 ALA A O 1
ATOM 833 N N . LEU A 1 106 ? -9.135 7.526 7.661 1.00 94.06 106 LEU A N 1
ATOM 834 C CA . LEU A 1 106 ? -7.721 7.738 7.971 1.00 94.06 106 LEU A CA 1
ATOM 835 C C . LEU A 1 106 ? -7.497 8.121 9.441 1.00 94.06 106 LEU A C 1
ATOM 837 O O . LEU A 1 106 ? -6.628 7.558 10.107 1.00 94.06 106 LEU A O 1
ATOM 841 N N . GLN A 1 107 ? -8.297 9.034 9.987 1.00 95.12 107 GLN A N 1
ATOM 842 C CA . GLN A 1 107 ? -8.205 9.412 11.400 1.00 95.12 107 GLN A CA 1
ATOM 843 C C . GLN A 1 107 ? -8.479 8.234 12.343 1.00 95.12 107 GLN A C 1
ATOM 845 O O . GLN A 1 107 ? -7.825 8.119 13.382 1.00 95.12 107 GLN A O 1
ATOM 850 N N . CYS A 1 108 ? -9.379 7.324 11.961 1.00 94.25 108 CYS A N 1
ATOM 851 C CA . CYS A 1 108 ? -9.661 6.111 12.729 1.00 94.25 108 CYS A CA 1
ATOM 852 C C . CYS A 1 108 ? -8.479 5.129 12.760 1.00 94.25 108 CYS A C 1
ATOM 854 O O . CYS A 1 108 ? -8.325 4.382 13.726 1.00 94.25 108 CYS A O 1
ATOM 856 N N . THR A 1 109 ? -7.627 5.133 11.732 1.00 94.00 109 THR A N 1
ATOM 857 C CA . THR A 1 109 ? -6.531 4.164 11.563 1.00 94.00 109 THR A CA 1
ATOM 858 C C . THR A 1 109 ? -5.179 4.659 12.085 1.00 94.00 109 THR A C 1
ATOM 860 O O . THR A 1 109 ? -4.405 3.857 12.617 1.00 94.00 109 THR A O 1
ATOM 863 N N . ILE A 1 110 ? -4.905 5.969 12.024 1.00 93.88 110 ILE A N 1
ATOM 864 C CA . ILE A 1 110 ? -3.641 6.587 12.480 1.00 93.88 110 ILE A CA 1
ATOM 865 C C . ILE A 1 110 ? -3.181 6.112 13.874 1.00 93.88 110 ILE A C 1
ATOM 867 O O . ILE A 1 110 ? -2.012 5.742 13.998 1.00 93.88 110 ILE A O 1
ATOM 871 N N . PRO A 1 111 ? -4.034 6.059 14.921 1.00 93.88 111 PRO A N 1
ATOM 872 C CA . PRO A 1 111 ? -3.588 5.703 16.273 1.00 93.88 111 PRO A CA 1
ATOM 873 C C . PRO A 1 111 ? -3.043 4.274 16.413 1.00 93.88 111 PRO A C 1
ATOM 875 O O . PRO A 1 111 ? -2.323 3.979 17.371 1.00 93.88 111 PRO A O 1
ATOM 878 N N . TYR A 1 112 ? -3.406 3.389 15.485 1.00 93.81 112 TYR A N 1
ATOM 879 C CA . TYR A 1 112 ? -3.086 1.960 15.517 1.00 93.81 112 TYR A CA 1
ATOM 880 C C . TYR A 1 112 ? -1.960 1.590 14.550 1.00 93.81 112 TYR A C 1
ATOM 882 O O . TYR A 1 112 ? -1.385 0.502 14.661 1.00 93.81 112 TYR A O 1
ATOM 890 N N . ARG A 1 113 ? -1.632 2.495 13.620 1.00 91.56 113 ARG A N 1
ATOM 891 C CA . ARG A 1 113 ? -0.621 2.291 12.582 1.00 91.56 113 ARG A CA 1
ATOM 892 C C . ARG A 1 113 ? 0.738 1.943 13.193 1.00 91.56 113 ARG A C 1
ATOM 894 O O . ARG A 1 113 ? 1.194 2.594 14.132 1.00 91.56 113 ARG A O 1
ATOM 901 N N . GLY A 1 114 ? 1.373 0.900 12.664 1.00 85.50 114 GLY A N 1
ATOM 902 C CA . GLY A 1 114 ? 2.688 0.417 13.095 1.00 85.50 114 GLY A CA 1
ATOM 903 C C . GLY A 1 114 ? 2.696 -0.337 14.430 1.00 85.50 114 GLY A C 1
ATOM 904 O O . GLY A 1 114 ? 3.727 -0.893 14.792 1.00 85.50 114 GLY A O 1
ATOM 905 N N . LYS A 1 115 ? 1.570 -0.379 15.156 1.00 89.81 115 LYS A N 1
ATOM 906 C CA . LYS A 1 115 ? 1.421 -1.150 16.400 1.00 89.81 115 LYS A CA 1
ATOM 907 C C . LYS A 1 115 ? 0.579 -2.392 16.168 1.00 89.81 115 LYS A C 1
ATOM 909 O O . LYS A 1 115 ? 1.059 -3.507 16.301 1.00 89.81 115 LYS A O 1
ATOM 914 N N . THR A 1 116 ? -0.686 -2.169 15.835 1.00 92.31 116 THR A N 1
ATOM 915 C CA . THR A 1 116 ? -1.698 -3.216 15.646 1.00 92.31 116 THR A CA 1
ATOM 916 C C . THR A 1 116 ? -2.361 -3.129 14.278 1.00 92.31 116 THR A C 1
ATOM 918 O O . THR A 1 116 ? -3.181 -3.975 13.957 1.00 92.31 116 THR A O 1
ATOM 921 N N . LEU A 1 117 ? -2.049 -2.094 13.497 1.00 93.50 117 LEU A N 1
ATOM 922 C CA . LEU A 1 117 ? -2.504 -1.908 12.129 1.00 93.50 117 LEU A CA 1
ATOM 923 C C . LEU A 1 117 ? -1.285 -1.798 11.212 1.00 93.50 117 LEU A C 1
ATOM 925 O O . LEU A 1 117 ? -0.440 -0.917 11.407 1.00 93.50 117 LEU A O 1
ATOM 929 N N . GLN A 1 118 ? -1.223 -2.656 10.204 1.00 93.12 118 GLN A N 1
ATOM 930 C CA . GLN A 1 118 ? -0.194 -2.659 9.169 1.00 93.12 118 GLN A CA 1
ATOM 931 C C . GLN A 1 118 ? -0.820 -2.355 7.811 1.00 93.12 118 GLN A C 1
ATOM 933 O O . GLN A 1 118 ? -1.995 -2.619 7.594 1.00 93.12 118 GLN A O 1
ATOM 938 N N . PHE A 1 119 ? -0.038 -1.791 6.896 1.00 90.06 119 PHE A N 1
ATOM 939 C CA . PHE A 1 119 ? -0.451 -1.631 5.504 1.00 90.06 119 PHE A CA 1
ATOM 940 C C . PHE A 1 119 ? 0.328 -2.636 4.670 1.00 90.06 119 PHE A C 1
ATOM 942 O O . PHE A 1 119 ? 1.540 -2.498 4.496 1.00 90.06 119 PHE A O 1
ATOM 949 N N . ILE A 1 120 ? -0.362 -3.670 4.199 1.00 89.50 120 ILE A N 1
ATOM 950 C CA . ILE A 1 120 ? 0.227 -4.681 3.329 1.00 89.50 120 ILE A CA 1
ATOM 951 C C . ILE A 1 120 ? 0.129 -4.209 1.882 1.00 89.50 120 ILE A C 1
ATOM 953 O O . ILE A 1 120 ?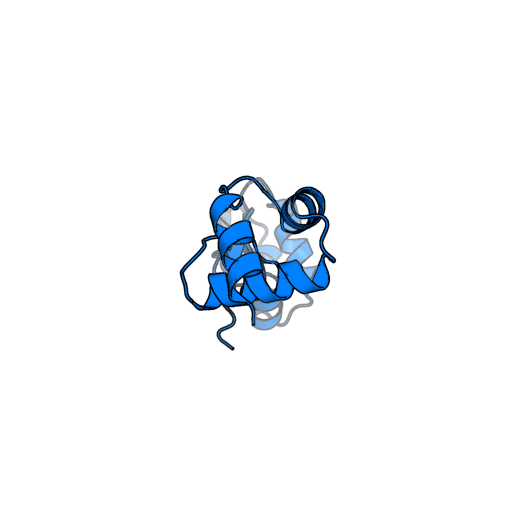 -0.872 -3.627 1.467 1.00 89.50 120 ILE A O 1
ATOM 957 N N . ARG A 1 121 ? 1.196 -4.418 1.112 1.00 84.31 121 ARG A N 1
ATOM 958 C CA . ARG A 1 121 ? 1.233 -4.057 -0.305 1.00 84.31 121 ARG A CA 1
ATOM 959 C C . ARG A 1 121 ? 0.778 -5.243 -1.127 1.00 84.31 121 ARG A C 1
ATOM 961 O O . ARG A 1 121 ? 1.390 -6.307 -1.062 1.00 84.31 121 ARG A O 1
ATOM 968 N N . THR A 1 122 ? -0.257 -5.039 -1.925 1.00 74.19 122 THR A N 1
ATOM 969 C CA . THR A 1 122 ? -0.751 -6.045 -2.857 1.00 74.19 122 THR A CA 1
ATOM 970 C C . THR A 1 122 ? -0.636 -5.506 -4.270 1.00 74.19 122 THR A C 1
ATOM 972 O O . THR A 1 122 ? -0.935 -4.344 -4.542 1.00 74.19 122 THR A O 1
ATOM 975 N N . VAL A 1 123 ? -0.178 -6.359 -5.182 1.00 69.44 123 VAL A N 1
ATOM 976 C CA . VAL A 1 123 ? -0.172 -6.047 -6.608 1.00 69.44 123 VAL A CA 1
ATOM 977 C C . VAL A 1 12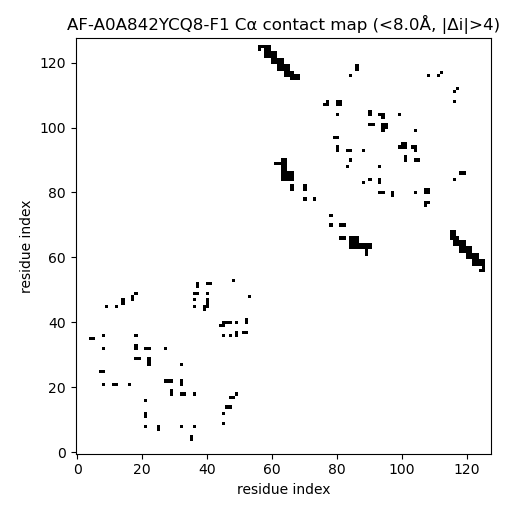3 ? -1.593 -6.230 -7.115 1.00 69.44 123 VAL A C 1
ATOM 979 O O . VAL A 1 123 ? -2.101 -7.353 -7.143 1.00 69.44 123 VAL A O 1
ATOM 982 N N . LYS A 1 124 ? -2.248 -5.141 -7.517 1.00 61.12 124 LYS A N 1
ATOM 983 C CA . LYS A 1 124 ? -3.493 -5.253 -8.267 1.00 61.12 124 LYS A CA 1
ATOM 984 C C . LYS A 1 124 ? -3.129 -5.621 -9.699 1.00 61.12 124 LYS A C 1
ATOM 986 O O . LYS A 1 124 ? -2.611 -4.806 -10.455 1.00 61.12 124 LYS A O 1
ATOM 991 N N . ILE A 1 125 ? -3.369 -6.880 -10.050 1.00 51.06 125 ILE A N 1
ATOM 992 C CA . ILE A 1 125 ? -3.257 -7.344 -11.430 1.00 51.06 125 ILE A CA 1
ATOM 993 C C . ILE A 1 125 ? -4.499 -6.826 -12.155 1.00 51.06 125 ILE A C 1
ATOM 995 O O . ILE A 1 125 ? -5.564 -7.446 -12.115 1.00 51.06 125 ILE A O 1
ATOM 999 N N . THR A 1 126 ? -4.392 -5.649 -12.760 1.00 45.88 126 THR A N 1
ATOM 1000 C CA . THR A 1 126 ? -5.416 -5.158 -13.681 1.00 45.88 126 THR A CA 1
ATOM 1001 C C . THR A 1 126 ? -5.260 -5.963 -14.965 1.00 45.88 126 THR A C 1
ATOM 1003 O O . THR A 1 126 ? -4.395 -5.662 -15.778 1.00 45.88 126 THR A O 1
ATOM 1006 N N . ARG A 1 127 ? -6.039 -7.041 -15.117 1.00 38.09 127 ARG A N 1
ATOM 1007 C CA . ARG A 1 127 ? -6.149 -7.742 -16.403 1.00 38.09 127 ARG A CA 1
ATOM 1008 C C . ARG A 1 127 ? -6.800 -6.774 -17.395 1.00 38.09 127 ARG A C 1
ATOM 1010 O O . ARG A 1 127 ? -7.994 -6.504 -17.259 1.00 38.09 127 ARG A O 1
ATOM 1017 N N . GLY A 1 128 ? -5.987 -6.202 -18.280 1.00 35.00 128 GLY A N 1
ATOM 1018 C CA . GLY A 1 128 ? -6.433 -5.500 -19.484 1.00 35.00 128 GLY A CA 1
ATOM 1019 C C . GLY A 1 128 ? -6.897 -6.484 -20.544 1.00 35.00 128 GLY A C 1
ATOM 1020 O O . GLY A 1 128 ? -6.320 -7.593 -20.595 1.00 35.00 128 GLY A O 1
#

pLDDT: mean 77.91, std 16.51, range [35.0, 96.12]

Radius of gyration: 25.0 Å; Cα contacts (8 Å, |Δi|>4): 149; chains: 1; bounding box: 51×27×68 Å

Solvent-accessible surface area (backbone atoms only — not comparable to full-atom values): 7737 Å² total; per-residue (Å²): 139,60,70,65,64,52,50,54,47,61,76,65,66,46,96,84,61,51,65,65,59,50,14,62,74,67,74,45,59,52,69,65,44,46,57,49,51,53,52,34,38,78,68,68,75,46,85,70,98,44,84,88,73,50,73,81,70,69,64,47,72,42,58,11,34,30,51,78,59,63,68,91,78,50,59,75,91,28,36,74,58,49,72,57,20,73,48,83,38,35,60,62,54,49,13,62,75,71,74,46,58,55,67,57,47,47,62,52,42,59,88,35,52,85,76,36,25,44,71,48,79,41,72,46,81,75,84,125

Foldseek 3Di:
DCVPVLVLLLVPDDAPDALVNSCVVVVHDSVVSLVSVVVCVVVVNDDYPRPVPPPPQVQPWAWQKCFQDDLVPADPLLSQLNVRSHQPDGLVRSCVVVVHDSVSSVVSCVVPYPPGMDTDIDGDRPPD